Protein AF-A0A2W2DY95-F1 (afdb_monomer_lite)

Structure (mmCIF, N/CA/C/O backbone):
data_AF-A0A2W2DY95-F1
#
_entry.id   AF-A0A2W2DY95-F1
#
loop_
_atom_site.group_PDB
_atom_site.id
_atom_site.type_symbol
_atom_site.label_atom_id
_atom_site.label_alt_id
_atom_site.label_comp_id
_atom_site.l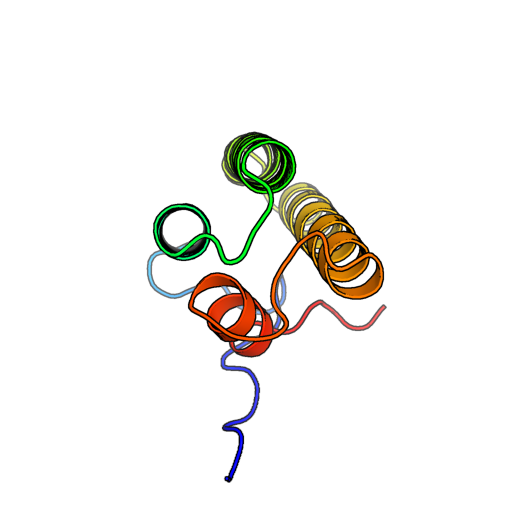abel_asym_id
_atom_site.label_entity_id
_atom_site.label_seq_id
_atom_site.pdbx_PDB_ins_code
_atom_site.Cartn_x
_atom_site.Cartn_y
_atom_site.Cartn_z
_atom_site.occupancy
_atom_site.B_iso_or_equiv
_atom_site.auth_seq_id
_atom_site.auth_comp_id
_atom_site.auth_asym_id
_atom_site.auth_atom_id
_atom_site.pdbx_PDB_model_num
ATOM 1 N N . ARG A 1 1 ? -0.942 -23.514 6.678 1.00 42.56 1 ARG A N 1
ATOM 2 C CA . ARG A 1 1 ? -0.955 -22.744 5.414 1.00 42.56 1 ARG A CA 1
ATOM 3 C C . ARG A 1 1 ? 0.490 -22.410 5.105 1.00 42.56 1 ARG A C 1
ATOM 5 O O . ARG A 1 1 ? 1.086 -21.696 5.896 1.00 42.56 1 ARG A O 1
ATOM 12 N N . GLU A 1 2 ? 1.056 -22.986 4.051 1.00 37.91 2 GLU A N 1
ATOM 13 C CA . GLU A 1 2 ? 2.352 -22.546 3.530 1.00 37.91 2 GLU A CA 1
ATOM 14 C C . GLU A 1 2 ? 2.137 -21.164 2.912 1.00 37.91 2 GLU A C 1
ATOM 16 O O . GLU A 1 2 ? 1.442 -21.022 1.908 1.00 37.91 2 GLU A O 1
ATOM 21 N N . THR A 1 3 ? 2.630 -20.120 3.569 1.00 48.72 3 THR A N 1
ATOM 22 C CA . THR A 1 3 ? 2.756 -18.805 2.945 1.00 48.72 3 THR A CA 1
ATOM 23 C C . THR A 1 3 ? 3.874 -18.925 1.924 1.00 48.72 3 THR A C 1
ATOM 25 O O . THR A 1 3 ? 5.035 -19.079 2.308 1.00 48.72 3 THR A O 1
ATOM 28 N N . ALA A 1 4 ? 3.524 -18.922 0.636 1.00 54.47 4 ALA A N 1
ATOM 29 C CA . ALA A 1 4 ? 4.508 -18.761 -0.424 1.00 54.47 4 ALA A CA 1
ATOM 30 C C . ALA A 1 4 ? 5.389 -17.551 -0.075 1.00 54.47 4 ALA A C 1
ATOM 32 O O . ALA A 1 4 ? 4.872 -16.515 0.347 1.00 54.47 4 ALA A O 1
ATOM 33 N N . GLY A 1 5 ? 6.711 -17.714 -0.168 1.00 57.62 5 GLY A N 1
ATOM 34 C CA . GLY A 1 5 ? 7.646 -16.615 0.062 1.00 57.62 5 GLY A CA 1
ATOM 35 C C . GLY A 1 5 ? 7.331 -15.423 -0.852 1.00 57.62 5 GLY A C 1
ATOM 36 O O . GLY A 1 5 ? 6.658 -15.600 -1.873 1.00 57.62 5 GLY A O 1
ATOM 37 N N . PRO A 1 6 ? 7.802 -14.215 -0.506 1.00 63.81 6 PRO A N 1
ATOM 38 C CA . PRO A 1 6 ? 7.532 -13.034 -1.312 1.00 63.81 6 PRO A CA 1
ATOM 39 C C . PRO A 1 6 ? 7.990 -13.258 -2.757 1.00 63.81 6 PRO A C 1
ATOM 41 O O . PRO A 1 6 ? 9.061 -13.813 -3.012 1.00 63.81 6 PRO A O 1
ATOM 44 N N . LYS A 1 7 ? 7.170 -12.819 -3.712 1.00 69.25 7 LYS A N 1
ATOM 45 C CA . LYS A 1 7 ? 7.408 -12.985 -5.151 1.00 69.25 7 LYS A CA 1
ATOM 46 C C . LYS A 1 7 ? 8.654 -12.233 -5.603 1.00 69.25 7 LYS A C 1
ATOM 48 O O . LYS A 1 7 ? 9.352 -12.702 -6.497 1.00 69.25 7 LYS A O 1
ATOM 53 N N . ALA A 1 8 ? 8.921 -11.071 -5.009 1.00 69.75 8 ALA A N 1
ATOM 54 C CA . ALA A 1 8 ? 10.120 -10.281 -5.260 1.00 69.75 8 ALA A CA 1
ATOM 55 C C . ALA A 1 8 ? 10.332 -9.212 -4.179 1.00 69.75 8 ALA A C 1
ATOM 57 O O . ALA A 1 8 ? 9.402 -8.821 -3.474 1.00 69.75 8 ALA A O 1
ATOM 58 N N . THR A 1 9 ? 11.558 -8.694 -4.109 1.00 73.62 9 THR A N 1
ATOM 59 C CA . THR A 1 9 ? 11.921 -7.536 -3.284 1.00 73.62 9 THR A CA 1
ATOM 60 C C . THR A 1 9 ? 11.890 -6.263 -4.126 1.00 73.62 9 THR A C 1
ATOM 62 O O . THR A 1 9 ? 12.487 -6.203 -5.207 1.00 73.62 9 THR A O 1
ATOM 65 N N . LEU A 1 10 ? 11.211 -5.228 -3.630 1.00 74.31 10 LEU A N 1
ATOM 66 C CA . LEU A 1 10 ? 11.118 -3.928 -4.295 1.00 74.31 10 LEU A CA 1
ATOM 67 C C . LEU A 1 10 ? 12.510 -3.333 -4.562 1.00 74.31 10 LEU A C 1
ATOM 69 O O . LEU A 1 10 ? 13.392 -3.379 -3.710 1.00 74.31 10 LEU A O 1
ATOM 73 N N . GLY A 1 11 ? 12.714 -2.779 -5.759 1.00 71.25 11 GLY A N 1
ATOM 74 C CA . GLY A 1 11 ? 13.976 -2.139 -6.155 1.00 71.25 11 GLY A CA 1
ATOM 75 C C . GLY A 1 11 ? 15.108 -3.088 -6.568 1.00 71.25 11 GLY A C 1
ATOM 76 O O . GLY A 1 11 ? 16.030 -2.643 -7.239 1.00 71.25 11 GLY A O 1
ATOM 77 N N . GLN A 1 12 ? 15.032 -4.384 -6.247 1.00 75.25 12 GLN A N 1
ATOM 78 C CA . GLN A 1 12 ? 16.032 -5.374 -6.681 1.00 75.25 12 GLN A CA 1
ATOM 79 C C . GLN A 1 12 ? 15.691 -6.011 -8.028 1.00 75.25 12 GLN A C 1
ATOM 81 O O . GLN A 1 12 ? 16.581 -6.376 -8.793 1.00 75.25 12 GLN A O 1
ATOM 86 N N . GLN A 1 13 ? 14.400 -6.154 -8.324 1.00 74.06 13 GLN A N 1
ATOM 87 C CA . GLN A 1 13 ? 13.914 -6.692 -9.588 1.00 74.06 13 GLN A CA 1
ATOM 88 C C . GLN A 1 13 ? 12.819 -5.790 -10.141 1.00 74.06 13 GLN A C 1
ATOM 90 O O . GLN A 1 13 ? 11.987 -5.266 -9.396 1.00 74.06 13 GLN A O 1
ATOM 95 N N . MET A 1 14 ? 12.816 -5.611 -11.462 1.00 74.00 14 MET A N 1
ATOM 96 C CA . MET A 1 14 ? 11.734 -4.894 -12.123 1.00 74.00 14 MET A CA 1
ATOM 97 C C . MET A 1 14 ? 10.464 -5.755 -12.081 1.00 74.00 14 MET A C 1
ATOM 99 O O . MET A 1 14 ? 10.509 -6.904 -12.527 1.00 74.00 14 MET A O 1
ATOM 103 N N . PRO A 1 15 ? 9.330 -5.230 -11.581 1.00 77.81 15 PRO A N 1
ATOM 104 C CA . PRO A 1 15 ? 8.089 -5.988 -11.554 1.00 77.81 15 PRO A CA 1
ATOM 105 C C . PRO A 1 15 ? 7.642 -6.432 -12.955 1.00 77.81 15 PRO A C 1
ATOM 107 O O . PRO A 1 15 ? 7.857 -5.688 -13.920 1.00 77.81 15 PRO A O 1
ATOM 110 N N . PRO A 1 16 ? 6.956 -7.583 -13.097 1.00 72.44 16 PRO A N 1
ATOM 111 C CA . PRO A 1 16 ? 6.265 -7.927 -14.337 1.00 72.44 16 PRO A CA 1
ATOM 112 C C . PRO A 1 16 ? 5.305 -6.802 -14.753 1.00 72.44 16 PRO A C 1
ATOM 114 O O . PRO A 1 16 ? 4.515 -6.322 -13.943 1.00 72.44 16 PRO A O 1
ATOM 117 N N . GLY A 1 17 ? 5.388 -6.347 -16.008 1.00 76.62 17 GLY A N 1
ATOM 118 C CA . GLY A 1 17 ? 4.630 -5.175 -16.480 1.00 76.62 17 GLY A CA 1
ATOM 119 C C . GLY A 1 17 ? 5.201 -3.816 -16.038 1.00 76.62 17 GLY A C 1
ATOM 120 O O . GLY A 1 17 ? 4.574 -2.779 -16.264 1.00 76.62 17 GLY A O 1
ATOM 121 N N . GLY A 1 18 ? 6.391 -3.807 -15.431 1.00 84.31 18 GLY A N 1
ATOM 122 C CA . GLY A 1 18 ? 7.097 -2.615 -14.973 1.00 84.31 18 GLY A CA 1
ATOM 123 C C . GLY A 1 18 ? 6.445 -1.934 -13.769 1.00 84.31 18 GLY A C 1
ATOM 124 O O . GLY A 1 18 ? 5.397 -2.336 -13.263 1.00 84.31 18 GLY A O 1
ATOM 125 N N . TRP A 1 19 ? 7.058 -0.839 -13.321 1.00 83.81 19 TRP A N 1
ATOM 126 C CA . TRP A 1 19 ? 6.574 -0.065 -12.174 1.00 83.81 19 TRP A CA 1
ATOM 127 C C . TRP A 1 19 ? 5.180 0.537 -12.374 1.00 83.81 19 TRP A C 1
ATOM 129 O O . TRP A 1 19 ? 4.428 0.668 -11.412 1.00 83.81 19 TRP A O 1
ATOM 139 N N . GLY A 1 20 ? 4.808 0.863 -13.615 1.00 85.19 20 GLY A N 1
ATOM 140 C CA . GLY A 1 20 ? 3.462 1.340 -13.936 1.00 85.19 20 GLY A CA 1
ATOM 141 C C . GLY A 1 20 ? 2.395 0.262 -13.729 1.00 85.19 20 GLY A C 1
ATOM 142 O O . GLY A 1 20 ? 1.380 0.522 -13.082 1.00 85.19 20 GLY A O 1
ATOM 143 N N . GLY A 1 21 ? 2.641 -0.957 -14.226 1.00 88.25 21 GLY A N 1
ATOM 144 C CA . GLY A 1 21 ? 1.749 -2.100 -14.014 1.00 88.25 21 GLY A CA 1
ATOM 145 C C . GLY A 1 21 ? 1.658 -2.488 -12.540 1.00 88.25 21 GLY A C 1
ATOM 146 O O . GLY A 1 21 ? 0.562 -2.679 -12.016 1.00 88.25 21 GLY A O 1
ATOM 147 N N . TRP A 1 22 ? 2.799 -2.502 -11.852 1.00 89.69 22 TRP A N 1
ATOM 148 C CA . TRP A 1 22 ? 2.868 -2.762 -10.417 1.00 89.69 22 TRP A CA 1
ATOM 149 C C . TRP A 1 22 ? 2.077 -1.737 -9.592 1.00 89.69 22 TRP A C 1
ATOM 151 O O . TRP A 1 22 ? 1.233 -2.116 -8.783 1.00 89.69 22 TRP A O 1
ATOM 161 N N . ALA A 1 23 ? 2.278 -0.437 -9.837 1.00 90.75 23 ALA A N 1
ATOM 162 C CA . ALA A 1 23 ? 1.571 0.619 -9.113 1.00 90.75 23 ALA A CA 1
ATOM 163 C C . ALA A 1 23 ? 0.063 0.585 -9.385 1.00 90.75 23 ALA A C 1
ATOM 165 O O . ALA A 1 23 ? -0.735 0.840 -8.487 1.00 90.75 23 ALA A O 1
ATOM 166 N N . LYS A 1 24 ? -0.346 0.230 -10.608 1.00 92.25 24 LYS A N 1
ATOM 167 C CA . LYS A 1 24 ? -1.757 0.014 -10.925 1.00 92.25 24 LYS A CA 1
ATOM 168 C C . LYS A 1 24 ? -2.341 -1.157 -10.129 1.00 92.25 24 LYS A C 1
ATOM 170 O O . LYS A 1 24 ? -3.400 -0.997 -9.533 1.00 92.25 24 LYS A O 1
ATOM 175 N N . ALA A 1 25 ? -1.653 -2.298 -10.088 1.00 93.12 25 ALA A N 1
ATOM 176 C CA . ALA A 1 25 ? -2.112 -3.464 -9.337 1.00 93.12 25 ALA A CA 1
ATOM 177 C C . ALA A 1 25 ? -2.243 -3.168 -7.832 1.00 93.12 25 ALA A C 1
ATOM 179 O O . ALA A 1 25 ? -3.201 -3.614 -7.201 1.00 93.12 25 ALA A O 1
ATOM 180 N N . PHE A 1 26 ? -1.335 -2.359 -7.277 1.00 94.44 26 PHE A N 1
ATOM 181 C CA . PHE A 1 26 ? -1.414 -1.943 -5.879 1.00 94.44 26 PHE A CA 1
ATOM 182 C C . PHE A 1 26 ? -2.544 -0.922 -5.617 1.00 94.44 26 PHE A C 1
ATOM 184 O O . PHE A 1 26 ? -3.247 -1.031 -4.615 1.00 94.44 26 PHE A O 1
ATOM 191 N N . ASP A 1 27 ? -2.802 0.032 -6.526 1.00 96.25 27 ASP A N 1
ATOM 192 C CA . ASP A 1 27 ? -3.989 0.911 -6.430 1.00 96.25 27 ASP A CA 1
ATOM 193 C C . ASP A 1 27 ? -5.287 0.091 -6.464 1.00 96.25 27 ASP A C 1
ATOM 195 O O . ASP A 1 27 ? -6.199 0.333 -5.670 1.00 96.25 27 ASP A O 1
ATOM 199 N N . ASP A 1 28 ? -5.358 -0.903 -7.353 1.00 97.38 28 ASP A N 1
ATOM 200 C CA . ASP A 1 28 ? -6.527 -1.763 -7.522 1.00 97.38 28 ASP A CA 1
ATOM 201 C C . ASP A 1 28 ? -6.775 -2.637 -6.271 1.00 97.38 28 ASP A C 1
ATOM 203 O O . ASP A 1 28 ? -7.931 -2.805 -5.863 1.00 97.38 28 ASP A O 1
ATOM 207 N N . SER A 1 29 ? -5.721 -3.122 -5.598 1.00 97.44 29 SER A N 1
ATOM 208 C CA . SER A 1 29 ? -5.855 -3.869 -4.339 1.00 97.44 29 SER A CA 1
ATOM 209 C C . SER A 1 29 ? -6.290 -2.981 -3.167 1.00 97.44 29 SER A C 1
ATOM 211 O O . SER A 1 29 ? -7.177 -3.377 -2.410 1.00 97.44 29 SER A O 1
ATOM 213 N N . LEU A 1 30 ? -5.781 -1.746 -3.064 1.00 97.81 30 LEU A N 1
ATOM 214 C CA . LEU A 1 30 ? -6.239 -0.760 -2.073 1.00 97.81 30 LEU A CA 1
ATOM 215 C C . LEU A 1 30 ? -7.720 -0.406 -2.267 1.00 97.81 30 LEU A C 1
ATOM 217 O O . LEU A 1 30 ? -8.475 -0.344 -1.299 1.00 97.81 30 LEU A O 1
ATOM 221 N N . ARG A 1 31 ? -8.171 -0.241 -3.517 1.00 98.25 31 ARG A N 1
ATOM 222 C CA . ARG A 1 31 ? -9.597 -0.039 -3.834 1.00 98.25 31 ARG A CA 1
ATOM 223 C C . ARG A 1 31 ? -10.454 -1.252 -3.498 1.00 98.25 31 ARG A C 1
ATOM 225 O O . ARG A 1 31 ? -11.636 -1.102 -3.201 1.00 98.25 31 ARG A O 1
ATOM 232 N N . ALA A 1 32 ? -9.924 -2.463 -3.649 1.00 98.06 32 ALA A N 1
ATOM 233 C CA . ALA A 1 32 ? -10.641 -3.674 -3.270 1.00 98.06 32 ALA A CA 1
ATOM 234 C C . ALA A 1 32 ? -10.781 -3.766 -1.744 1.00 98.06 32 ALA A C 1
ATOM 236 O O . ALA A 1 32 ? -11.894 -3.962 -1.265 1.00 98.06 32 ALA A O 1
ATOM 237 N N . GLN A 1 33 ? -9.699 -3.512 -1.001 1.00 98.00 33 GLN A N 1
ATOM 238 C CA . GLN A 1 33 ? -9.713 -3.448 0.463 1.00 98.00 33 GLN A CA 1
ATOM 239 C C . GLN A 1 33 ? -10.732 -2.415 0.974 1.00 98.00 33 GLN A C 1
ATOM 241 O O . GLN A 1 33 ? -11.537 -2.722 1.848 1.00 98.00 33 GLN A O 1
ATOM 246 N N . GLU A 1 34 ? -10.742 -1.211 0.389 1.00 98.31 34 GLU A N 1
ATOM 247 C CA . GLU A 1 34 ? -11.680 -0.134 0.746 1.00 98.31 34 GLU A CA 1
ATOM 248 C C . GLU A 1 34 ? -13.134 -0.539 0.478 1.00 98.31 34 GLU A C 1
ATOM 250 O O . GLU A 1 34 ? -13.995 -0.368 1.337 1.00 98.31 34 GLU A O 1
ATOM 255 N N . ARG A 1 35 ? -13.419 -1.139 -0.686 1.00 97.94 35 ARG A N 1
ATOM 256 C CA . ARG A 1 35 ? -14.770 -1.625 -1.028 1.00 97.94 35 ARG A CA 1
ATOM 257 C C . ARG A 1 35 ? -15.272 -2.719 -0.090 1.00 97.94 35 ARG A C 1
ATOM 259 O O . ARG A 1 35 ? -16.479 -2.840 0.089 1.00 97.94 35 ARG A O 1
ATOM 266 N N . MET A 1 36 ? -14.367 -3.506 0.482 1.00 97.62 36 MET A N 1
ATOM 267 C CA . MET A 1 36 ? -14.689 -4.523 1.484 1.00 97.62 36 MET A CA 1
ATOM 268 C C . MET A 1 36 ? -14.891 -3.936 2.887 1.00 97.62 36 MET A C 1
ATOM 270 O O . MET A 1 36 ? -15.274 -4.670 3.790 1.00 97.62 36 MET A O 1
ATOM 274 N N . GLY A 1 37 ? -14.628 -2.640 3.084 1.00 97.81 37 GLY A N 1
ATOM 275 C CA . GLY A 1 37 ? -14.644 -2.007 4.402 1.00 97.81 37 GLY A CA 1
ATOM 276 C C . GLY A 1 37 ? -13.438 -2.362 5.277 1.00 97.81 37 GLY A C 1
ATOM 277 O O . GLY A 1 37 ? -13.437 -2.007 6.448 1.00 97.81 37 G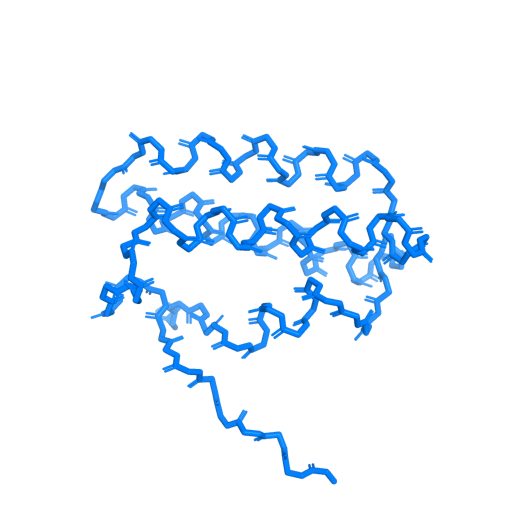LY A O 1
ATOM 278 N N . GLY A 1 38 ? -12.411 -3.021 4.726 1.00 97.81 38 GLY A N 1
ATOM 279 C CA . GLY A 1 38 ? -11.248 -3.503 5.481 1.00 97.81 38 GLY A CA 1
ATOM 280 C C . GLY A 1 38 ? -10.106 -2.492 5.603 1.00 97.81 38 GLY A C 1
ATOM 281 O O . GLY A 1 38 ? -8.963 -2.880 5.841 1.00 97.81 38 GLY A O 1
ATOM 282 N N . ILE A 1 39 ? -10.369 -1.214 5.331 1.00 98.56 39 ILE A N 1
ATOM 283 C CA . ILE A 1 39 ? -9.439 -0.095 5.515 1.00 98.56 39 ILE A CA 1
ATOM 284 C C . ILE A 1 39 ? -10.228 1.207 5.638 1.00 98.56 39 ILE A C 1
ATOM 286 O O . ILE A 1 39 ? -11.215 1.411 4.926 1.00 98.56 39 ILE A O 1
ATOM 290 N N . ASP A 1 40 ? -9.774 2.112 6.505 1.00 98.38 40 ASP A N 1
ATOM 291 C CA . ASP A 1 40 ? -10.314 3.465 6.593 1.00 98.38 40 ASP A CA 1
ATOM 292 C C . ASP A 1 40 ? -10.190 4.166 5.217 1.00 98.38 40 ASP A C 1
ATOM 294 O O . ASP A 1 40 ? -9.084 4.263 4.662 1.00 98.38 40 ASP A O 1
ATOM 298 N N . PRO A 1 41 ? -11.288 4.707 4.650 1.00 98.06 41 PRO A N 1
ATOM 299 C CA . PRO A 1 41 ? -11.274 5.361 3.337 1.00 98.06 41 PRO A CA 1
ATOM 300 C C . PRO A 1 41 ? -10.250 6.501 3.202 1.00 98.06 41 PRO A C 1
ATOM 302 O O . PRO A 1 41 ? -9.714 6.763 2.122 1.00 98.06 41 PRO A O 1
ATOM 305 N N . ARG A 1 42 ? -9.934 7.207 4.296 1.00 98.12 42 ARG A N 1
ATOM 306 C CA . ARG A 1 42 ? -8.921 8.274 4.323 1.00 98.12 42 ARG A CA 1
ATOM 307 C C . ARG A 1 42 ? -7.516 7.698 4.202 1.00 98.12 42 ARG A C 1
ATOM 309 O O . ARG A 1 42 ? -6.696 8.287 3.492 1.00 98.12 42 ARG A O 1
ATOM 316 N N . VAL A 1 43 ? -7.244 6.567 4.856 1.00 98.06 43 VAL A N 1
ATOM 317 C CA . VAL A 1 43 ? -5.968 5.846 4.735 1.00 98.06 43 VAL A CA 1
ATOM 318 C C . VAL A 1 43 ? -5.809 5.322 3.310 1.00 98.06 43 VAL A C 1
ATOM 320 O O . VAL A 1 43 ? -4.792 5.612 2.674 1.00 98.06 43 VAL A O 1
ATOM 323 N N . ALA A 1 44 ? -6.837 4.661 2.765 1.00 97.62 44 ALA A N 1
ATOM 324 C CA . ALA A 1 44 ? -6.834 4.158 1.392 1.00 97.62 44 ALA A CA 1
ATOM 325 C C . ALA A 1 44 ? -6.563 5.278 0.378 1.00 97.62 44 ALA A C 1
ATOM 327 O O . ALA A 1 44 ? -5.635 5.184 -0.428 1.00 97.62 44 ALA A O 1
ATOM 328 N N . ARG A 1 45 ? -7.307 6.389 0.452 1.00 97.88 45 ARG A N 1
ATOM 329 C CA . ARG A 1 45 ? -7.107 7.541 -0.440 1.00 97.88 45 ARG A CA 1
ATOM 330 C C . ARG A 1 45 ? -5.686 8.099 -0.354 1.00 97.88 45 ARG A C 1
ATOM 332 O O . ARG A 1 45 ? -5.059 8.317 -1.389 1.00 97.88 45 ARG A O 1
ATOM 339 N N . LYS A 1 46 ? -5.154 8.294 0.857 1.00 97.81 46 LYS A N 1
ATOM 340 C CA . LYS A 1 46 ? -3.803 8.838 1.061 1.00 97.81 46 LYS A CA 1
ATOM 341 C C . LYS A 1 46 ? -2.717 7.911 0.510 1.00 97.81 46 LYS A C 1
ATOM 343 O O . LYS A 1 46 ? -1.791 8.387 -0.149 1.00 97.81 46 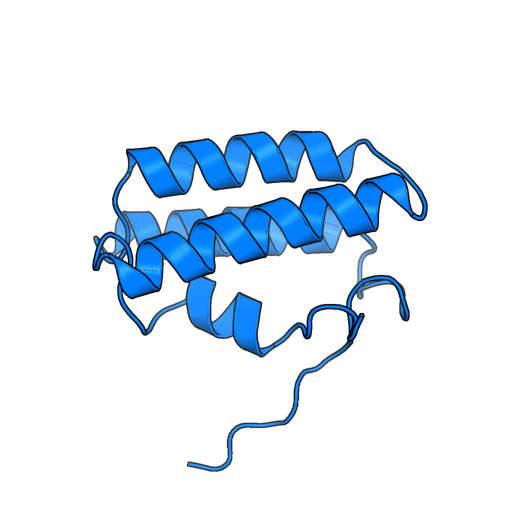LYS A O 1
ATOM 348 N N . ALA A 1 47 ? -2.827 6.606 0.755 1.00 97.56 47 ALA A N 1
ATOM 349 C CA . ALA A 1 47 ? -1.889 5.616 0.231 1.00 97.56 47 ALA A CA 1
ATOM 350 C C . ALA A 1 47 ? -1.883 5.624 -1.305 1.00 97.56 47 ALA A C 1
ATOM 352 O O . ALA A 1 47 ? -0.821 5.707 -1.922 1.00 97.56 47 ALA A O 1
ATOM 353 N N . ARG A 1 48 ? -3.069 5.655 -1.921 1.00 97.00 48 ARG A N 1
ATOM 354 C CA . ARG A 1 48 ? -3.250 5.709 -3.378 1.00 97.00 48 ARG A CA 1
ATOM 355 C C . ARG A 1 48 ? -2.681 6.992 -3.996 1.00 97.00 48 ARG A C 1
ATOM 357 O O . ARG A 1 48 ? -2.003 6.939 -5.021 1.00 97.00 48 ARG A O 1
ATOM 364 N N . GLU A 1 49 ? -2.871 8.145 -3.354 1.00 96.88 49 GLU A N 1
ATOM 365 C CA . GLU A 1 49 ? -2.258 9.412 -3.784 1.00 96.88 49 GLU A CA 1
ATOM 366 C C . GLU A 1 49 ? -0.724 9.362 -3.749 1.00 96.88 49 GLU A C 1
ATOM 368 O O . GLU A 1 49 ? -0.063 9.786 -4.703 1.00 96.88 49 GLU A O 1
ATOM 373 N N . LYS A 1 50 ? -0.142 8.835 -2.665 1.00 95.81 50 LYS A N 1
ATOM 374 C CA . LYS A 1 50 ? 1.313 8.667 -2.543 1.00 95.81 50 LYS A CA 1
ATOM 375 C C . LYS A 1 50 ? 1.859 7.697 -3.585 1.00 95.81 50 LYS A C 1
ATOM 377 O O . LYS A 1 50 ? 2.850 8.007 -4.242 1.00 95.81 50 LYS A O 1
ATOM 382 N N . LEU A 1 51 ? 1.182 6.572 -3.789 1.00 94.06 51 LEU A N 1
ATOM 383 C CA . LEU A 1 51 ? 1.539 5.568 -4.784 1.00 94.06 51 LEU A CA 1
ATOM 384 C C . LEU A 1 51 ? 1.549 6.152 -6.203 1.00 94.06 51 LEU A C 1
ATOM 386 O O . LEU A 1 51 ? 2.504 5.963 -6.954 1.00 94.06 51 LEU A O 1
ATOM 390 N N . TRP A 1 52 ? 0.534 6.943 -6.553 1.00 92.38 52 TRP A N 1
ATOM 391 C CA . TRP A 1 52 ? 0.468 7.631 -7.843 1.00 92.38 52 TRP A CA 1
ATOM 392 C C . TRP A 1 52 ? 1.619 8.630 -8.036 1.00 92.38 52 TRP A C 1
ATOM 394 O O . TRP A 1 52 ? 2.141 8.779 -9.144 1.00 92.38 52 TRP A O 1
ATOM 404 N N . ARG A 1 53 ? 2.056 9.309 -6.968 1.00 92.19 53 ARG A N 1
ATOM 405 C CA . ARG A 1 53 ? 3.249 10.171 -7.011 1.00 92.19 53 ARG A CA 1
ATOM 406 C C . ARG A 1 53 ? 4.532 9.352 -7.160 1.00 92.19 53 ARG A C 1
ATOM 408 O O . ARG A 1 53 ? 5.368 9.720 -7.980 1.00 92.19 53 ARG A O 1
ATOM 415 N N . ALA A 1 54 ? 4.666 8.241 -6.438 1.00 90.06 54 ALA A N 1
ATOM 416 C CA . ALA A 1 54 ? 5.818 7.342 -6.518 1.00 90.06 54 ALA A CA 1
ATOM 417 C C . ALA A 1 54 ? 5.979 6.724 -7.919 1.00 90.06 54 ALA A C 1
ATOM 419 O O . ALA A 1 54 ? 7.087 6.642 -8.442 1.00 90.06 54 ALA A O 1
ATOM 420 N N . ALA A 1 55 ? 4.873 6.379 -8.584 1.00 87.25 55 ALA A N 1
ATOM 421 C CA . ALA A 1 55 ? 4.875 5.831 -9.942 1.00 87.25 55 ALA A CA 1
ATOM 422 C C . ALA A 1 55 ? 5.460 6.785 -11.007 1.00 87.25 55 ALA A C 1
ATOM 424 O O . ALA A 1 55 ? 5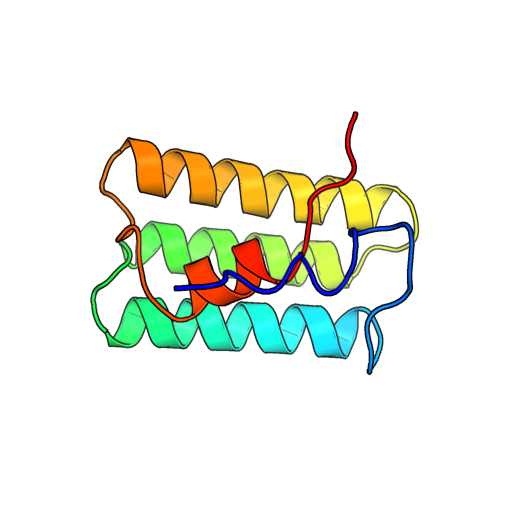.830 6.335 -12.086 1.00 87.25 55 ALA A O 1
ATOM 425 N N . ARG A 1 56 ? 5.557 8.092 -10.717 1.00 87.19 56 ARG A N 1
ATOM 426 C CA . ARG A 1 56 ? 6.178 9.105 -11.598 1.00 87.19 56 ARG A CA 1
ATOM 427 C C . ARG A 1 56 ? 7.674 9.287 -11.368 1.00 87.19 56 ARG A C 1
ATOM 429 O O . ARG A 1 56 ? 8.299 10.078 -12.069 1.00 87.19 56 ARG A O 1
ATOM 436 N N . ARG A 1 57 ? 8.223 8.649 -10.339 1.00 88.25 57 ARG A N 1
ATOM 437 C CA . ARG A 1 57 ? 9.647 8.702 -10.007 1.00 88.25 57 ARG A CA 1
ATOM 438 C C . ARG A 1 57 ? 10.386 7.564 -10.705 1.00 88.25 57 ARG A C 1
ATOM 440 O O . ARG A 1 57 ? 9.770 6.688 -11.307 1.00 88.25 57 ARG A O 1
ATOM 447 N N . SER A 1 58 ? 11.709 7.582 -10.608 1.00 86.06 58 SER A N 1
ATOM 448 C CA . SER A 1 58 ? 12.592 6.568 -11.187 1.00 86.06 58 SER A CA 1
ATOM 449 C C . SER A 1 58 ? 13.755 6.265 -10.247 1.00 86.06 58 SER A C 1
ATOM 451 O O . SER A 1 58 ? 14.159 7.132 -9.471 1.00 86.06 58 SER A O 1
ATOM 453 N N . GLY A 1 59 ? 14.314 5.058 -10.355 1.00 84.94 59 GLY A N 1
ATOM 454 C CA . GLY A 1 59 ? 15.466 4.634 -9.556 1.00 84.94 59 GLY A CA 1
ATOM 455 C C . GLY A 1 59 ? 15.171 4.645 -8.055 1.00 84.94 59 GLY A C 1
ATOM 456 O O . GLY A 1 59 ? 14.050 4.366 -7.627 1.00 84.94 59 GLY A O 1
ATOM 457 N N . ASP A 1 60 ? 16.168 5.005 -7.255 1.00 85.38 60 ASP A N 1
ATOM 458 C CA . ASP A 1 60 ? 16.102 4.914 -5.792 1.00 85.38 60 ASP A CA 1
ATOM 459 C C . ASP A 1 60 ? 15.002 5.784 -5.170 1.00 85.38 60 ASP A C 1
ATOM 461 O O . ASP A 1 60 ? 14.396 5.399 -4.168 1.00 85.38 60 ASP A O 1
ATOM 465 N N . ASP A 1 61 ? 14.678 6.933 -5.774 1.00 88.25 61 ASP A N 1
ATOM 466 C CA . ASP A 1 61 ? 13.610 7.802 -5.265 1.00 88.25 61 ASP A CA 1
ATOM 467 C C . ASP A 1 61 ? 12.230 7.139 -5.387 1.00 88.25 61 ASP A C 1
ATOM 469 O O . ASP A 1 61 ? 11.403 7.247 -4.480 1.00 88.25 61 ASP A O 1
ATOM 473 N N . GLN A 1 62 ? 11.995 6.383 -6.466 1.00 88.88 62 GLN A N 1
ATOM 474 C CA . GLN A 1 62 ? 10.773 5.594 -6.618 1.00 88.88 62 GLN A CA 1
ATOM 475 C C . GLN A 1 62 ? 10.669 4.526 -5.533 1.00 88.88 62 GLN A C 1
ATOM 477 O O . GLN A 1 62 ? 9.630 4.421 -4.880 1.00 88.88 62 GLN A O 1
ATOM 482 N N . VAL A 1 63 ? 11.750 3.777 -5.307 1.00 86.62 63 VAL A N 1
ATOM 483 C CA . VAL A 1 63 ? 11.793 2.721 -4.288 1.00 86.62 63 VAL A CA 1
ATOM 484 C C . VAL A 1 63 ? 11.549 3.311 -2.899 1.00 86.62 63 VAL A C 1
ATOM 486 O O . VAL A 1 63 ? 10.702 2.812 -2.160 1.00 86.62 63 VAL A O 1
ATOM 489 N N . ARG A 1 64 ? 12.206 4.427 -2.559 1.00 89.56 64 ARG A N 1
ATOM 490 C CA . ARG A 1 64 ? 12.016 5.129 -1.281 1.00 89.56 64 ARG A CA 1
ATOM 491 C C . ARG A 1 64 ? 10.562 5.551 -1.065 1.00 89.56 64 ARG A C 1
ATOM 493 O O . ARG A 1 64 ? 10.008 5.314 0.006 1.00 89.56 64 ARG A O 1
ATOM 500 N N . GLN A 1 65 ? 9.938 6.163 -2.070 1.00 91.31 65 GLN A N 1
ATOM 501 C CA . GLN A 1 65 ? 8.550 6.621 -1.973 1.00 91.31 65 GLN A CA 1
ATOM 502 C C . GLN A 1 65 ? 7.556 5.460 -1.844 1.00 91.31 65 GLN A C 1
ATOM 504 O O . GLN A 1 65 ? 6.590 5.568 -1.092 1.00 91.31 65 GLN A O 1
ATOM 509 N N . VAL A 1 66 ? 7.796 4.333 -2.519 1.00 90.31 66 VAL A N 1
ATOM 510 C CA . VAL A 1 66 ? 6.984 3.121 -2.337 1.00 90.31 66 VAL A CA 1
ATOM 511 C C . VAL A 1 66 ? 7.146 2.553 -0.923 1.00 90.31 66 VAL A C 1
ATOM 513 O O . VAL A 1 66 ? 6.149 2.228 -0.280 1.00 90.31 66 VAL A O 1
ATOM 516 N N . THR A 1 67 ? 8.370 2.503 -0.396 1.00 89.75 67 THR A N 1
ATOM 517 C CA . THR A 1 67 ? 8.636 2.061 0.983 1.00 89.75 67 THR A CA 1
ATOM 518 C C . THR A 1 67 ? 7.898 2.920 2.016 1.00 89.75 67 THR A C 1
ATOM 520 O O . THR A 1 67 ? 7.346 2.395 2.983 1.00 89.75 67 THR A O 1
ATOM 523 N N . GLU A 1 68 ? 7.796 4.235 1.797 1.00 92.38 68 GLU A N 1
ATOM 524 C CA . GLU A 1 68 ? 6.985 5.123 2.645 1.00 92.38 68 GLU A CA 1
ATOM 525 C C . GLU A 1 68 ? 5.487 4.770 2.625 1.00 92.38 68 GLU A C 1
ATOM 527 O O . GLU A 1 68 ? 4.826 4.885 3.657 1.00 92.38 68 GLU A O 1
ATOM 532 N N . VAL A 1 69 ? 4.941 4.319 1.487 1.00 94.44 69 VAL A N 1
ATOM 533 C CA . VAL A 1 69 ? 3.544 3.850 1.400 1.00 94.44 69 VAL A CA 1
ATOM 534 C C . VAL A 1 69 ? 3.340 2.589 2.235 1.00 94.44 69 VAL A C 1
ATOM 536 O O . VAL A 1 69 ? 2.379 2.519 2.997 1.00 94.44 69 VAL A O 1
ATOM 539 N N . TYR A 1 70 ? 4.254 1.621 2.145 1.00 93.19 70 TYR A N 1
ATOM 540 C CA . TYR A 1 70 ? 4.182 0.400 2.954 1.00 93.19 70 TYR A CA 1
ATOM 541 C C . TYR A 1 70 ? 4.235 0.712 4.449 1.00 93.19 70 TYR A C 1
ATOM 543 O O . TYR A 1 70 ? 3.424 0.194 5.207 1.00 93.19 70 TYR A O 1
ATOM 551 N N . HIS A 1 71 ? 5.146 1.588 4.883 1.00 93.75 71 HIS A N 1
ATOM 552 C CA . HIS A 1 71 ? 5.226 1.978 6.292 1.00 93.75 71 HIS A CA 1
ATOM 553 C C . HIS A 1 71 ? 3.945 2.647 6.800 1.00 93.75 71 HIS A C 1
ATOM 555 O O . HIS A 1 71 ? 3.546 2.404 7.937 1.00 93.75 71 HIS A O 1
ATOM 561 N N . ASP A 1 72 ? 3.299 3.481 5.984 1.00 95.81 72 ASP A N 1
ATOM 562 C CA . ASP A 1 72 ? 2.019 4.091 6.350 1.00 95.81 72 ASP A CA 1
ATOM 563 C C . ASP A 1 72 ? 0.910 3.038 6.508 1.00 95.81 72 ASP A C 1
ATOM 565 O O . ASP A 1 72 ? 0.123 3.129 7.448 1.00 95.81 72 ASP A O 1
ATOM 569 N N . LEU A 1 73 ? 0.864 2.029 5.633 1.00 96.50 73 LEU A N 1
ATOM 570 C CA . LEU A 1 73 ? -0.126 0.948 5.703 1.00 96.50 73 LEU A CA 1
ATOM 571 C C . LEU A 1 73 ? 0.144 -0.015 6.865 1.00 96.50 73 LEU A C 1
ATOM 573 O O . LEU A 1 73 ? -0.789 -0.407 7.555 1.00 96.50 73 LEU A O 1
ATOM 577 N N . VAL A 1 74 ? 1.409 -0.328 7.159 1.00 95.31 74 VAL A N 1
ATOM 578 C CA . VAL A 1 74 ? 1.781 -1.100 8.358 1.00 95.31 74 VAL A CA 1
ATOM 579 C C . VAL A 1 74 ? 1.344 -0.369 9.628 1.00 95.31 74 VAL A C 1
ATOM 581 O O . VAL A 1 74 ? 0.744 -0.975 10.508 1.00 95.31 74 VAL A O 1
ATOM 584 N N . LYS A 1 75 ? 1.537 0.952 9.702 1.00 97.12 75 LYS A N 1
ATOM 585 C CA . LYS A 1 75 ? 1.015 1.748 10.823 1.00 97.12 75 LYS A CA 1
ATOM 586 C C . LYS A 1 75 ? -0.512 1.733 10.897 1.00 97.12 75 LYS A C 1
ATOM 588 O O . LYS A 1 75 ? -1.058 1.793 11.994 1.00 97.12 75 LYS A O 1
ATOM 593 N N . ALA A 1 76 ? -1.205 1.685 9.760 1.00 97.38 76 ALA A N 1
ATOM 594 C CA . ALA A 1 76 ? -2.659 1.556 9.740 1.00 97.38 76 ALA A CA 1
ATOM 595 C C . ALA A 1 76 ? -3.111 0.189 10.285 1.00 97.38 76 ALA A C 1
ATOM 597 O O . ALA A 1 76 ? -4.056 0.143 11.068 1.00 97.38 76 ALA A O 1
ATOM 598 N N . LEU A 1 77 ? -2.395 -0.897 9.958 1.00 96.00 77 LEU A N 1
ATOM 599 C CA . LEU A 1 77 ? -2.609 -2.224 10.554 1.00 96.00 77 LEU A CA 1
ATOM 600 C C . LEU A 1 77 ? -2.430 -2.189 12.078 1.00 96.00 77 LEU A C 1
ATOM 602 O O . LEU A 1 77 ? -3.300 -2.643 12.815 1.00 96.00 77 LEU A O 1
ATOM 606 N N . GLU A 1 78 ? -1.336 -1.595 12.562 1.00 96.69 78 GLU A N 1
ATOM 607 C CA . GLU A 1 78 ? -1.039 -1.477 13.999 1.00 96.69 78 GLU A CA 1
ATOM 608 C C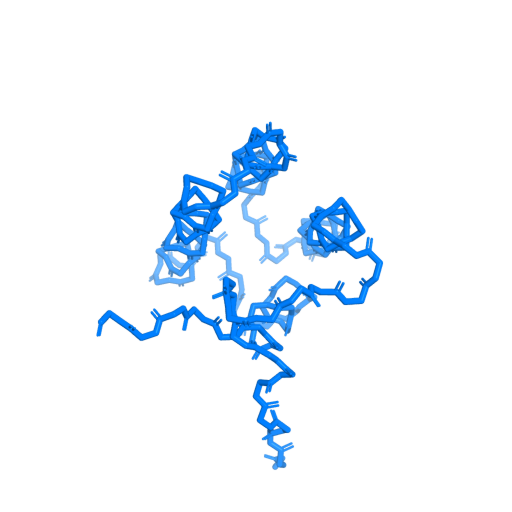 . GLU A 1 78 ? -2.118 -0.703 14.771 1.00 96.69 78 GLU A C 1
ATOM 610 O O . GLU A 1 78 ? -2.386 -0.991 15.936 1.00 96.69 78 GLU A O 1
ATOM 615 N N . LYS A 1 79 ? -2.747 0.282 14.125 1.00 97.75 79 LYS A N 1
ATOM 616 C CA . LYS A 1 79 ? -3.809 1.107 14.716 1.00 97.75 79 LYS A CA 1
ATOM 617 C C . LYS A 1 79 ? -5.212 0.517 14.575 1.00 97.75 79 LYS A C 1
ATOM 619 O O . LYS A 1 79 ? -6.151 1.101 15.109 1.00 97.75 79 LYS A O 1
ATOM 624 N N . GLY A 1 80 ? -5.373 -0.585 13.841 1.00 97.56 80 GLY A N 1
ATOM 625 C CA . GLY A 1 80 ? -6.689 -1.117 13.476 1.00 97.56 80 GLY A CA 1
ATOM 626 C C . GLY A 1 80 ? -7.456 -0.238 12.479 1.00 97.56 80 GLY A C 1
ATOM 627 O O . GLY A 1 80 ? -8.668 -0.362 12.356 1.00 97.56 80 GLY A O 1
ATOM 628 N N . GLU A 1 81 ? -6.764 0.657 11.766 1.00 98.31 81 GLU A N 1
ATOM 629 C CA . GLU A 1 81 ? -7.318 1.458 10.661 1.00 98.31 81 GLU A CA 1
ATOM 630 C C . GLU A 1 81 ? -7.338 0.662 9.338 1.00 98.31 81 GLU A C 1
ATOM 632 O O . GLU A 1 81 ? -7.833 1.142 8.318 1.00 98.31 81 GLU A O 1
ATOM 637 N N . MET A 1 82 ? -6.770 -0.546 9.340 1.00 98.25 82 MET A N 1
ATOM 638 C CA . MET A 1 82 ? -6.755 -1.499 8.239 1.00 98.25 82 MET A CA 1
ATOM 639 C C . MET A 1 82 ? -6.832 -2.918 8.803 1.00 98.25 82 MET A C 1
ATOM 641 O O . MET A 1 82 ? -6.150 -3.236 9.778 1.00 98.25 82 MET A O 1
ATOM 645 N N . ASP A 1 83 ? -7.636 -3.770 8.176 1.00 97.50 83 ASP A N 1
ATOM 646 C CA . ASP A 1 83 ? -7.748 -5.172 8.555 1.00 97.50 83 ASP A CA 1
ATOM 647 C C . ASP A 1 83 ? -6.453 -5.929 8.227 1.00 97.50 83 ASP A C 1
ATOM 649 O O . ASP A 1 83 ? -5.855 -5.700 7.171 1.00 97.50 83 ASP A O 1
ATOM 653 N N . PRO A 1 84 ? -6.043 -6.901 9.061 1.00 96.06 84 PRO A N 1
ATOM 654 C CA . PRO A 1 84 ? -4.829 -7.693 8.850 1.00 96.06 84 PRO A CA 1
ATOM 655 C C . PRO A 1 84 ? -4.948 -8.735 7.731 1.00 96.06 84 PRO A C 1
ATOM 657 O O . PRO A 1 84 ? -4.045 -9.551 7.553 1.00 96.06 84 PRO A O 1
ATOM 660 N N . PHE A 1 85 ? -6.045 -8.723 6.974 1.00 95.31 85 PHE A N 1
ATOM 661 C CA . PHE A 1 85 ? -6.300 -9.629 5.864 1.00 95.31 85 PHE A CA 1
ATOM 662 C C . PHE A 1 85 ? -6.972 -8.882 4.713 1.00 95.31 85 PHE A C 1
ATOM 664 O O . PHE A 1 85 ? -7.676 -7.891 4.918 1.00 95.31 85 PHE A O 1
ATOM 671 N N . GLY A 1 86 ? -6.800 -9.404 3.503 1.00 95.06 86 GLY A N 1
ATOM 672 C CA . GLY A 1 86 ? -7.471 -8.911 2.309 1.00 95.06 86 GLY A CA 1
ATOM 673 C C . GLY A 1 86 ? -6.501 -8.458 1.219 1.00 95.06 86 GLY A C 1
ATOM 674 O O . GLY A 1 86 ? -5.282 -8.507 1.401 1.00 95.06 86 GLY A O 1
ATOM 675 N N . PRO A 1 87 ? -7.036 -8.006 0.072 1.00 96.38 87 PRO A N 1
ATOM 676 C CA . PRO A 1 87 ? -6.262 -7.841 -1.154 1.00 96.38 87 PRO A CA 1
ATOM 677 C C . PRO A 1 87 ? -5.028 -6.945 -1.018 1.00 96.38 87 PRO A C 1
ATOM 679 O O . PRO A 1 87 ? -4.006 -7.206 -1.649 1.00 96.38 87 PRO A O 1
ATOM 682 N N . ALA A 1 88 ? -5.108 -5.879 -0.219 1.00 95.19 88 ALA A N 1
ATOM 683 C CA . ALA A 1 88 ? -3.982 -4.968 -0.035 1.00 95.19 88 ALA A CA 1
ATOM 684 C C . ALA A 1 88 ? -2.887 -5.569 0.863 1.00 95.19 88 ALA A C 1
ATOM 686 O O . ALA A 1 88 ? -1.704 -5.377 0.582 1.00 95.19 88 ALA A O 1
ATOM 687 N N . VAL A 1 89 ? -3.266 -6.335 1.892 1.00 94.12 89 VAL A N 1
ATOM 688 C CA . VAL A 1 89 ? -2.315 -7.055 2.754 1.00 94.12 89 VAL A CA 1
ATOM 689 C C . VAL A 1 89 ? -1.640 -8.182 1.981 1.00 94.12 89 VAL A C 1
ATOM 691 O O . VAL A 1 89 ? -0.420 -8.313 2.032 1.00 94.12 89 VAL A O 1
ATOM 694 N N . ASP A 1 90 ? -2.410 -8.948 1.208 1.00 93.19 90 ASP A N 1
ATOM 695 C CA . ASP A 1 90 ? -1.881 -10.019 0.361 1.00 93.19 90 ASP A CA 1
ATOM 696 C C . ASP A 1 90 ? -0.873 -9.461 -0.652 1.00 93.19 90 ASP A C 1
ATOM 698 O O . ASP A 1 90 ? 0.218 -10.005 -0.811 1.00 93.19 90 ASP A O 1
ATOM 702 N N . PHE A 1 91 ? -1.184 -8.313 -1.265 1.00 92.44 91 PHE A N 1
ATOM 703 C CA . PHE A 1 91 ? -0.257 -7.626 -2.160 1.00 92.44 91 PHE A CA 1
ATOM 704 C C . PHE A 1 91 ? 1.023 -7.178 -1.440 1.00 92.44 91 PHE A C 1
ATOM 706 O O . PHE A 1 91 ? 2.119 -7.343 -1.968 1.00 92.44 91 PHE A O 1
ATOM 713 N N . MET A 1 92 ? 0.916 -6.622 -0.231 1.00 90.88 92 MET A N 1
ATOM 714 C CA . MET A 1 92 ? 2.094 -6.244 0.553 1.00 90.88 92 MET A CA 1
ATOM 715 C C . MET A 1 92 ? 2.957 -7.454 0.930 1.00 90.88 92 MET A C 1
ATOM 717 O O . MET A 1 92 ? 4.177 -7.348 0.902 1.00 90.88 92 MET A O 1
ATOM 721 N N . ASN A 1 93 ? 2.350 -8.599 1.241 1.00 88.25 93 ASN A N 1
ATOM 722 C CA . ASN A 1 93 ? 3.069 -9.831 1.579 1.00 88.25 93 ASN A CA 1
ATOM 723 C C . ASN A 1 93 ? 3.741 -10.475 0.359 1.00 88.25 93 ASN A C 1
ATOM 725 O O . ASN A 1 93 ? 4.826 -11.042 0.474 1.00 88.25 93 ASN A O 1
ATOM 729 N N . ASP A 1 94 ? 3.122 -10.349 -0.815 1.00 86.00 94 ASP A N 1
ATOM 730 C CA . ASP A 1 94 ? 3.682 -10.803 -2.087 1.00 86.00 94 ASP A CA 1
ATOM 731 C C . ASP A 1 94 ? 4.956 -10.035 -2.484 1.00 86.00 94 ASP A C 1
ATOM 733 O O . ASP A 1 94 ? 5.733 -10.527 -3.301 1.00 86.00 94 ASP A O 1
ATOM 737 N N . TRP A 1 95 ? 5.185 -8.841 -1.933 1.00 80.75 95 TRP A N 1
ATOM 738 C CA . TRP A 1 95 ? 6.288 -7.959 -2.314 1.00 80.75 95 TRP A CA 1
ATOM 739 C C . TRP A 1 95 ? 7.074 -7.499 -1.087 1.00 80.75 95 TRP A C 1
ATOM 741 O O . TRP A 1 95 ? 6.650 -6.594 -0.369 1.00 80.75 95 TRP A O 1
ATOM 751 N N . SER A 1 96 ? 8.261 -8.069 -0.871 1.00 71.06 96 SER A N 1
ATOM 752 C CA . SER A 1 96 ? 9.132 -7.667 0.234 1.00 71.06 96 SER A CA 1
ATOM 753 C C . SER A 1 96 ? 9.625 -6.230 0.061 1.00 71.06 96 SER A C 1
ATOM 755 O O . SER A 1 96 ? 10.036 -5.808 -1.025 1.00 71.06 96 SER A O 1
ATOM 757 N N . LEU A 1 97 ? 9.671 -5.492 1.169 1.00 70.81 97 LEU A N 1
ATOM 758 C CA . LEU A 1 97 ? 10.467 -4.272 1.252 1.00 70.81 97 LEU A CA 1
ATOM 759 C C . LEU A 1 97 ? 11.962 -4.610 1.149 1.00 70.81 97 LEU A C 1
ATOM 761 O O . LEU A 1 97 ? 12.366 -5.681 1.612 1.00 70.81 97 LEU A O 1
ATOM 765 N N . PRO A 1 98 ? 12.797 -3.711 0.595 1.00 63.59 98 PRO A N 1
ATOM 766 C CA . PRO A 1 98 ? 14.239 -3.871 0.692 1.00 63.59 98 PRO A CA 1
ATOM 767 C C . PRO A 1 98 ? 14.613 -3.946 2.174 1.00 63.59 98 PRO A C 1
ATOM 769 O O . PRO A 1 98 ? 14.254 -3.058 2.955 1.00 63.59 98 PRO A O 1
ATOM 772 N N . SER A 1 99 ? 15.307 -5.011 2.573 1.00 58.12 99 SER A N 1
ATOM 773 C CA . SER A 1 99 ? 15.985 -5.032 3.866 1.00 58.12 99 SER A CA 1
ATOM 774 C C . SER A 1 99 ? 16.969 -3.862 3.874 1.00 58.12 99 SER A C 1
ATOM 776 O O . SER A 1 99 ? 17.736 -3.717 2.922 1.00 58.12 99 SER A O 1
ATOM 778 N N . ARG A 1 100 ? 16.859 -2.993 4.883 1.00 47.81 100 ARG A N 1
ATOM 779 C CA . ARG A 1 100 ? 17.791 -1.879 5.096 1.00 47.81 100 ARG A CA 1
ATOM 780 C C . ARG A 1 100 ? 19.240 -2.343 5.081 1.00 47.81 100 ARG A C 1
ATOM 782 O O . ARG A 1 100 ? 19.498 -3.418 5.665 1.00 47.81 100 ARG A O 1
#

Organism: NCBI:txid2070368

Radius of gyration: 12.77 Å; chains: 1; bounding box: 33×33×31 Å

Secondary structure (DSSP, 8-state):
---PPPSEETTTSPPTTHHHHHHHHHHHHHHHHHHTT-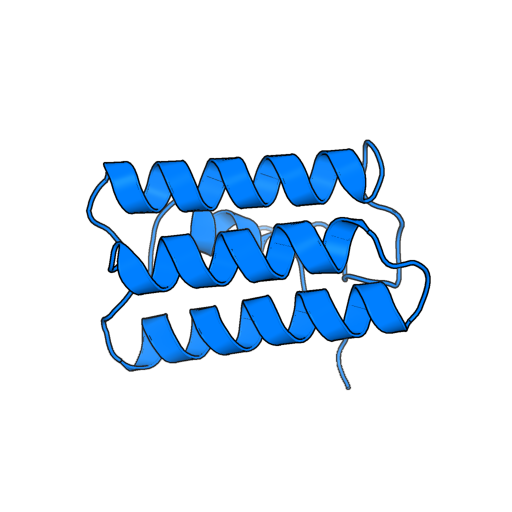B-HHHHHHHHHHHHHHTT--THHHHHHHHHHHHHHHHHHHTTSB-SSSHHHHHHHHEEPPP-

pLDDT: mean 87.25, std 13.72, range [37.91, 98.56]

Foldseek 3Di:
DPDDAAQEEQQPDADDVGLVVLLVQLLVFLVFQVVVVQAQPVLSVVLNVLSVVLSPDDHPSSLVSNVVSVVSVVVCCVVSRGHCDGSNNSSPRNYHYPDD

Sequence (100 aa):
RETAGPKATLGQQMPPGGWGGWAKAFDDSLRAQERMGGIDPRVARKAREKLWRAARRSGDDQVRQVTEVYHDLVKALEKGEMDPFGPAVDFMNDWSLPSR